Protein AF-A0A173MNY6-F1 (afdb_monomer)

Organism: NCBI:txid477680

Nearest PDB structures (foldseek):
  7pwo-assembly1_D1  TM=5.593E-01  e=7.058E+00  Giardia lamblia ATCC 50803
  2wql-assembly1_A  TM=2.572E-01  e=6.637E+00  Daucus carota

Solvent-accessible surface area (backbone atom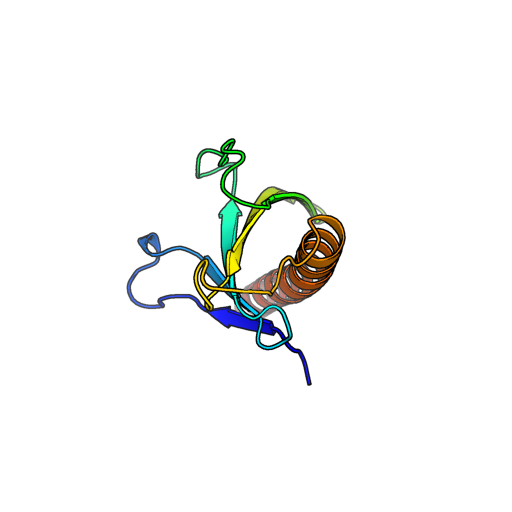s only — not comparable to full-atom values): 6628 Å² total; per-residue (Å²): 128,79,51,61,42,85,46,68,47,96,91,38,74,88,76,46,44,33,36,39,35,70,50,88,81,36,27,42,28,40,55,38,54,51,90,82,38,86,80,87,84,57,88,90,47,59,66,53,76,49,74,51,77,53,104,90,47,79,47,46,36,36,42,37,51,44,65,68,74,64,100,71,89,82,79,84,71,50,70,66,61,52,49,52,49,51,55,54,50,48,54,55,45,50,59,48,52,56,48,53,55,53,55,57,63,74,74,109

Structure (mmCIF, N/CA/C/O backbone):
data_AF-A0A173MNY6-F1
#
_entry.id   AF-A0A173MNY6-F1
#
loop_
_atom_site.group_PDB
_atom_site.id
_atom_site.type_symbol
_atom_site.label_atom_id
_atom_site.label_alt_id
_atom_site.label_comp_id
_atom_site.label_asym_id
_atom_site.label_entity_id
_atom_site.label_seq_id
_atom_site.pdbx_PDB_ins_code
_atom_site.Cartn_x
_atom_site.Cartn_y
_atom_site.Cartn_z
_atom_site.occupancy
_atom_site.B_iso_or_equiv
_atom_site.auth_seq_id
_atom_site.auth_comp_id
_atom_site.auth_asym_id
_atom_site.auth_atom_id
_atom_site.pdbx_PDB_model_num
ATOM 1 N N . MET A 1 1 ? -1.345 -18.854 0.655 1.00 57.53 1 MET A N 1
ATOM 2 C CA . MET A 1 1 ? -2.125 -18.120 -0.361 1.00 57.53 1 MET A CA 1
ATOM 3 C C . MET A 1 1 ? -2.027 -16.676 0.067 1.00 57.53 1 MET A C 1
ATOM 5 O O . MET A 1 1 ? -2.198 -16.461 1.259 1.00 57.53 1 MET A O 1
ATOM 9 N N . SER A 1 2 ? -1.623 -15.765 -0.821 1.00 72.94 2 SER A N 1
ATOM 10 C CA . SER A 1 2 ? -1.594 -14.341 -0.471 1.00 72.94 2 SER A CA 1
ATOM 11 C C . SER A 1 2 ? -3.024 -13.885 -0.184 1.00 72.94 2 SER A C 1
ATOM 13 O O . SER A 1 2 ? -3.939 -14.287 -0.906 1.00 72.94 2 SER A O 1
ATOM 15 N N . ASP A 1 3 ? -3.216 -13.104 0.876 1.00 89.69 3 ASP A N 1
ATOM 16 C CA . ASP A 1 3 ? -4.501 -12.464 1.183 1.00 89.69 3 ASP A CA 1
ATOM 17 C C . ASP A 1 3 ? -4.689 -11.166 0.374 1.00 89.69 3 ASP A C 1
ATOM 19 O O . ASP A 1 3 ? -5.669 -10.450 0.578 1.00 89.69 3 ASP A O 1
ATOM 23 N N . PHE A 1 4 ? -3.772 -10.878 -0.554 1.00 94.06 4 PHE A N 1
ATOM 24 C CA . PHE A 1 4 ? -3.766 -9.707 -1.421 1.00 94.06 4 PHE A CA 1
ATOM 25 C C . PHE A 1 4 ? -3.946 -10.096 -2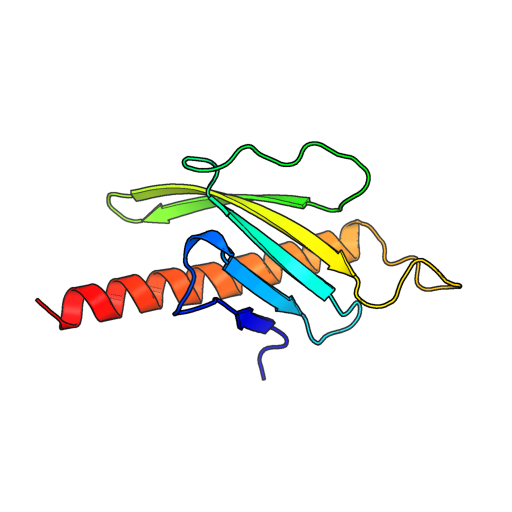.889 1.00 94.06 4 PHE A C 1
ATOM 27 O O . PHE A 1 4 ? -3.427 -11.122 -3.337 1.00 94.06 4 PHE A O 1
ATOM 34 N N . LEU A 1 5 ? -4.678 -9.264 -3.631 1.00 92.75 5 LEU A N 1
ATOM 35 C CA . LEU A 1 5 ? -4.804 -9.346 -5.085 1.00 92.75 5 LEU A CA 1
ATOM 36 C C . LEU A 1 5 ? -4.575 -7.965 -5.697 1.00 92.75 5 LEU A C 1
ATOM 38 O O . LEU A 1 5 ? -5.346 -7.047 -5.417 1.00 92.75 5 LEU A O 1
ATOM 42 N N . TYR A 1 6 ? -3.563 -7.841 -6.552 1.00 91.31 6 TYR A N 1
ATOM 43 C CA . TYR A 1 6 ? -3.380 -6.662 -7.390 1.00 91.31 6 TYR A CA 1
ATOM 44 C C . TYR A 1 6 ? -4.515 -6.550 -8.421 1.00 91.31 6 TYR A C 1
ATOM 46 O O . TYR A 1 6 ? -4.952 -7.544 -9.007 1.00 91.31 6 TYR A O 1
ATOM 54 N N . CYS A 1 7 ? -5.050 -5.342 -8.566 1.00 88.81 7 CYS A N 1
ATOM 55 C CA . CYS A 1 7 ? -6.168 -4.991 -9.423 1.00 88.81 7 CYS A CA 1
ATOM 56 C C . CYS A 1 7 ? -5.844 -3.679 -10.149 1.00 88.81 7 CYS A C 1
ATOM 58 O O . CYS A 1 7 ? -5.737 -2.632 -9.512 1.00 88.81 7 CYS A O 1
ATOM 60 N N . HIS A 1 8 ? -5.797 -3.728 -11.475 1.00 85.38 8 HIS A N 1
ATOM 61 C CA . HIS A 1 8 ? -5.717 -2.557 -12.347 1.00 85.38 8 HIS A CA 1
ATOM 62 C C . HIS A 1 8 ? -6.754 -2.698 -13.471 1.00 85.38 8 HIS A C 1
ATOM 64 O O . HIS A 1 8 ? -7.197 -3.817 -13.768 1.00 85.38 8 HIS A O 1
ATOM 70 N N . ASP A 1 9 ? -7.194 -1.585 -14.064 1.00 82.38 9 ASP A N 1
ATOM 71 C CA . ASP A 1 9 ? -8.022 -1.633 -15.272 1.00 82.38 9 ASP A CA 1
ATOM 72 C C . ASP A 1 9 ? -7.114 -1.556 -16.510 1.00 82.38 9 ASP A C 1
ATOM 74 O O . ASP A 1 9 ? -6.604 -0.484 -16.828 1.00 82.38 9 ASP A O 1
ATOM 78 N N . PRO A 1 10 ? -6.919 -2.660 -17.256 1.00 77.56 10 PRO A N 1
ATOM 79 C CA . PRO A 1 10 ? -6.054 -2.660 -18.436 1.00 77.56 10 PRO A CA 1
ATOM 80 C C . PRO A 1 10 ? -6.623 -1.840 -19.606 1.00 77.56 10 PRO A C 1
ATOM 82 O O . PRO A 1 10 ? -5.987 -1.733 -20.652 1.00 77.56 10 PRO A O 1
ATOM 85 N N . LEU A 1 11 ? -7.856 -1.338 -19.497 1.00 84.81 11 LEU A N 1
ATOM 86 C CA . LEU A 1 11 ? -8.495 -0.498 -20.507 1.00 84.81 11 LEU A CA 1
ATOM 87 C C . LEU A 1 11 ? -8.534 0.981 -20.106 1.00 84.81 11 LEU A C 1
ATOM 89 O O . LEU A 1 11 ? -8.874 1.808 -20.956 1.00 84.81 11 LEU A O 1
ATOM 93 N N . ASP A 1 12 ? -8.237 1.294 -18.845 1.00 79.38 12 ASP A N 1
ATOM 94 C CA . ASP A 1 12 ? -8.322 2.632 -18.265 1.00 79.38 12 ASP A CA 1
ATOM 95 C C . ASP A 1 12 ? -7.223 2.824 -17.209 1.00 79.38 12 ASP A C 1
ATOM 97 O O . ASP A 1 12 ? -7.439 2.641 -16.013 1.00 79.38 12 ASP A O 1
ATOM 101 N N . GLU A 1 13 ? -6.032 3.211 -17.666 1.00 73.56 13 GLU A N 1
ATOM 102 C CA . GLU A 1 13 ? -4.885 3.527 -16.801 1.00 73.56 13 GLU A CA 1
ATOM 103 C C . GLU A 1 13 ? -5.201 4.680 -15.826 1.00 73.56 13 GLU A C 1
ATOM 105 O O . GLU A 1 13 ? -4.655 4.739 -14.726 1.00 73.56 13 GLU A O 1
ATOM 110 N N . GLU A 1 14 ? -6.159 5.559 -16.160 1.00 77.19 14 GLU A N 1
ATOM 111 C CA . GLU A 1 14 ? -6.591 6.650 -15.275 1.00 77.19 14 GLU A CA 1
ATOM 112 C C . GLU A 1 14 ? -7.446 6.152 -14.095 1.00 77.19 14 GLU A C 1
ATOM 114 O O . GLU A 1 14 ? -7.647 6.887 -13.121 1.00 77.19 14 GLU A O 1
ATOM 119 N N . ALA A 1 15 ? -7.951 4.910 -14.140 1.00 78.81 15 ALA A N 1
ATOM 120 C CA . ALA A 1 15 ? -8.679 4.309 -13.024 1.00 78.81 15 ALA A CA 1
ATOM 121 C C . ALA A 1 15 ? -7.783 4.142 -11.785 1.00 78.81 15 ALA A C 1
ATOM 123 O O . ALA A 1 15 ? -8.289 4.179 -10.654 1.00 78.81 15 ALA A O 1
ATOM 124 N N . GLY A 1 16 ? -6.470 4.022 -12.004 1.00 83.75 16 GLY A N 1
ATOM 125 C CA . GLY A 1 16 ? -5.442 3.843 -10.990 1.00 83.75 16 GLY A CA 1
ATOM 126 C C . GLY A 1 16 ? -5.292 2.399 -10.515 1.00 83.75 16 GLY A C 1
ATOM 127 O O . GLY A 1 16 ? -6.000 1.484 -10.945 1.00 83.75 16 GLY A O 1
ATOM 128 N N . GLU A 1 17 ? -4.367 2.224 -9.581 1.00 91.50 17 GLU A N 1
ATOM 129 C CA . GLU A 1 17 ? -3.919 0.922 -9.104 1.00 91.50 17 GLU A CA 1
ATOM 130 C C . GLU A 1 17 ? -4.466 0.612 -7.712 1.00 91.50 17 GLU A C 1
ATOM 132 O O . GLU A 1 17 ? -4.525 1.467 -6.815 1.00 91.50 17 GLU A O 1
ATOM 137 N N . TYR A 1 18 ? -4.891 -0.636 -7.520 1.00 94.00 18 TYR A N 1
ATOM 138 C CA . TYR A 1 18 ? -5.515 -1.068 -6.279 1.00 94.00 18 TYR A CA 1
ATOM 139 C C . TYR A 1 18 ? -5.041 -2.449 -5.844 1.00 94.00 18 TYR A C 1
ATOM 141 O O . TYR A 1 18 ? -4.804 -3.344 -6.650 1.00 94.00 18 TYR A O 1
ATOM 149 N N . ILE A 1 19 ? -5.026 -2.667 -4.533 1.00 95.56 19 ILE A N 1
ATOM 150 C CA . ILE A 1 19 ? -4.861 -3.985 -3.927 1.00 95.56 19 ILE A CA 1
ATOM 151 C C . ILE A 1 19 ? -6.136 -4.342 -3.169 1.00 95.56 19 ILE A C 1
ATOM 153 O O . ILE A 1 19 ? -6.636 -3.589 -2.331 1.00 95.56 19 ILE A O 1
ATOM 157 N N . LEU A 1 20 ? -6.663 -5.531 -3.429 1.00 94.25 20 LEU A N 1
ATOM 158 C CA . LEU A 1 20 ? -7.765 -6.107 -2.676 1.00 94.25 20 LEU A CA 1
ATOM 159 C C . LEU A 1 20 ? -7.215 -6.920 -1.502 1.00 94.25 20 LEU A C 1
ATOM 161 O O . LEU A 1 20 ? -6.552 -7.931 -1.722 1.00 94.25 20 LEU A O 1
ATOM 165 N N . HIS A 1 21 ? -7.531 -6.535 -0.266 1.00 93.75 21 HIS A N 1
ATOM 166 C CA . HIS A 1 21 ? -7.225 -7.344 0.914 1.00 93.75 21 HIS A CA 1
ATOM 167 C C . HIS A 1 21 ? -8.426 -8.229 1.273 1.00 93.75 21 HIS A C 1
ATOM 169 O O . HIS A 1 21 ? -9.507 -7.748 1.629 1.00 93.75 21 HIS A O 1
ATOM 175 N N . LEU A 1 22 ? -8.234 -9.543 1.173 1.00 90.81 22 LEU A N 1
ATOM 176 C CA . LEU A 1 22 ? -9.243 -10.579 1.407 1.00 90.81 22 LEU A CA 1
ATOM 177 C C . LEU A 1 22 ? -9.297 -11.064 2.864 1.00 90.81 22 LEU A C 1
ATOM 179 O O . LEU A 1 22 ? -10.226 -11.793 3.227 1.00 90.81 22 LEU A O 1
ATOM 183 N N . GLY A 1 23 ? -8.316 -10.675 3.684 1.00 87.12 23 GLY A N 1
ATOM 184 C CA . GLY A 1 23 ? -8.250 -10.983 5.110 1.00 87.12 23 GLY A CA 1
ATOM 185 C C . GLY A 1 23 ? -9.304 -10.239 5.939 1.00 87.12 23 GLY A C 1
ATOM 186 O O . GLY A 1 23 ? -10.289 -9.717 5.425 1.00 87.12 23 GLY A O 1
ATOM 187 N N . ARG A 1 24 ? -9.135 -10.201 7.266 1.00 85.31 24 ARG A N 1
ATOM 188 C CA . ARG A 1 24 ? -9.987 -9.405 8.169 1.00 85.31 24 ARG A CA 1
ATOM 189 C C . ARG A 1 24 ? -9.141 -8.339 8.872 1.00 85.31 24 ARG A C 1
ATOM 191 O O . ARG A 1 24 ? -8.260 -8.747 9.624 1.00 85.31 24 ARG A O 1
ATOM 198 N N . PRO A 1 25 ? -9.435 -7.034 8.711 1.00 86.50 25 PRO A N 1
ATOM 199 C CA . PRO A 1 25 ? -10.491 -6.434 7.877 1.00 86.50 25 PRO A CA 1
ATOM 200 C C . PRO A 1 25 ? -10.306 -6.680 6.384 1.00 86.50 25 PRO A C 1
ATOM 202 O O . PRO A 1 25 ? -9.197 -6.553 5.884 1.00 86.50 25 PRO A O 1
ATOM 205 N N . ASN A 1 26 ? -11.396 -6.946 5.664 1.00 89.19 26 ASN A N 1
ATOM 206 C CA . ASN A 1 26 ? -11.369 -6.942 4.206 1.00 89.19 26 ASN A CA 1
ATOM 207 C C . ASN A 1 26 ? -11.560 -5.513 3.693 1.00 89.19 26 ASN A C 1
ATOM 209 O O . ASN A 1 26 ? -12.321 -4.720 4.256 1.00 89.19 26 ASN A O 1
ATOM 213 N N . GLY A 1 27 ? -10.877 -5.177 2.609 1.00 90.50 27 GLY A N 1
ATOM 214 C CA . GLY A 1 27 ? -10.910 -3.817 2.098 1.00 90.50 27 GLY A CA 1
ATOM 215 C C . GLY A 1 27 ? -10.198 -3.653 0.774 1.00 90.50 27 GLY A C 1
ATOM 216 O O . GLY A 1 27 ? -9.593 -4.584 0.240 1.00 90.50 27 GLY A O 1
ATOM 217 N N . LEU A 1 28 ? -10.308 -2.438 0.267 1.00 92.44 28 LEU A N 1
ATOM 218 C CA . LEU A 1 28 ? -9.595 -1.945 -0.890 1.00 92.44 28 LEU A CA 1
ATOM 219 C C . LEU A 1 28 ? -8.450 -1.060 -0.410 1.00 92.44 28 LEU A C 1
ATOM 221 O O . LEU A 1 28 ? -8.647 -0.206 0.451 1.00 92.44 28 LEU A O 1
ATOM 225 N N . ILE A 1 29 ? -7.274 -1.241 -0.984 1.00 95.00 29 ILE A N 1
ATOM 226 C CA . ILE A 1 29 ? -6.123 -0.373 -0.787 1.00 95.00 29 ILE A CA 1
ATOM 227 C C . ILE A 1 29 ? -5.902 0.341 -2.110 1.00 95.00 29 ILE A C 1
ATOM 229 O O . ILE A 1 29 ? -5.675 -0.318 -3.119 1.00 95.00 29 ILE A O 1
ATOM 233 N N . LYS A 1 30 ? -6.015 1.667 -2.119 1.00 94.00 30 LYS A N 1
ATOM 234 C CA . LYS A 1 30 ? -5.617 2.473 -3.276 1.00 94.00 30 LYS A CA 1
ATOM 235 C C . LYS A 1 30 ? -4.115 2.728 -3.199 1.00 94.00 30 LYS A C 1
ATOM 237 O O . LYS A 1 30 ? -3.644 3.117 -2.129 1.00 94.00 30 LYS A O 1
ATOM 242 N N . ILE A 1 31 ? -3.411 2.529 -4.308 1.00 95.12 31 ILE A N 1
ATOM 243 C CA . ILE A 1 31 ? -2.011 2.912 -4.487 1.00 95.12 31 ILE A CA 1
ATOM 244 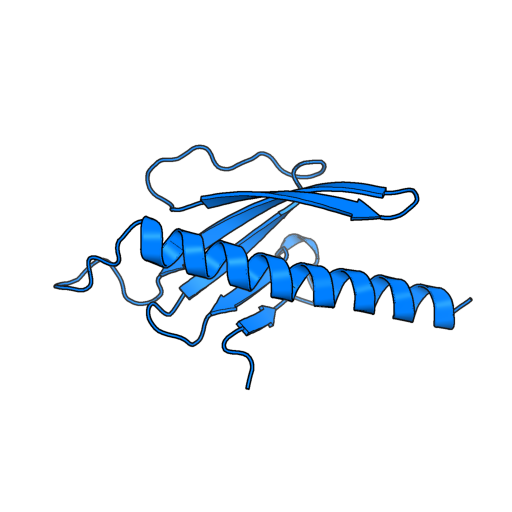C C . ILE A 1 31 ? -1.987 4.285 -5.167 1.00 95.12 31 ILE A C 1
ATOM 246 O O . ILE A 1 31 ? -2.780 4.565 -6.070 1.00 95.12 31 ILE A O 1
ATOM 250 N N . ILE A 1 32 ? -1.142 5.180 -4.667 1.00 93.69 32 ILE A N 1
ATOM 251 C CA . ILE A 1 32 ? -0.983 6.536 -5.188 1.00 93.69 32 ILE A CA 1
ATOM 252 C C . ILE A 1 32 ? 0.510 6.794 -5.339 1.00 93.69 32 ILE A C 1
ATOM 254 O O . ILE A 1 32 ? 1.199 6.915 -4.330 1.00 93.69 32 ILE A O 1
ATOM 258 N N . LEU A 1 33 ? 0.991 6.907 -6.574 1.00 93.31 33 LEU A N 1
ATOM 259 C CA . LEU A 1 33 ? 2.3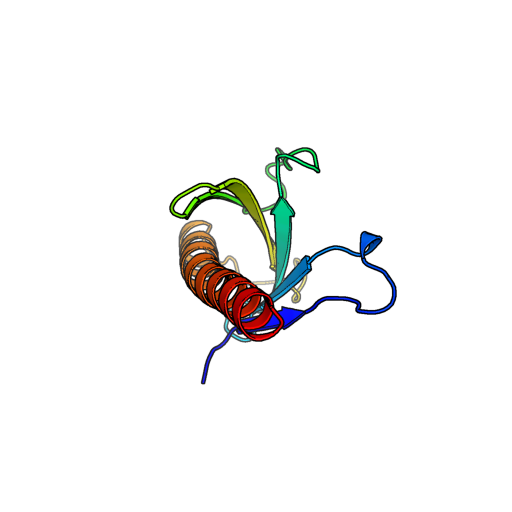29 7.415 -6.862 1.00 93.31 33 LEU A CA 1
ATOM 260 C C . LEU A 1 33 ? 2.337 8.935 -6.652 1.00 93.31 33 LEU A C 1
ATOM 262 O O . LEU A 1 33 ? 1.631 9.673 -7.342 1.00 93.31 33 LEU A O 1
ATOM 266 N N . LEU A 1 34 ? 3.094 9.404 -5.663 1.00 92.75 34 LEU A N 1
ATOM 267 C CA . LEU A 1 34 ? 3.067 10.796 -5.205 1.00 92.75 34 LEU A CA 1
ATOM 268 C C . LEU A 1 34 ? 3.786 11.767 -6.145 1.00 92.75 34 LEU A C 1
ATOM 270 O O . LEU A 1 34 ? 3.554 12.976 -6.080 1.00 92.75 34 LEU A O 1
ATOM 274 N N . ASP A 1 35 ? 4.590 11.241 -7.066 1.00 88.12 35 ASP A N 1
ATOM 275 C CA . ASP A 1 35 ? 5.185 12.018 -8.153 1.00 88.12 35 ASP A CA 1
ATOM 276 C C . ASP A 1 35 ? 4.150 12.412 -9.220 1.00 88.12 35 ASP A C 1
ATOM 278 O O . ASP A 1 35 ? 4.308 13.427 -9.907 1.00 88.12 35 ASP A O 1
ATOM 282 N N . GLU A 1 36 ? 3.056 11.652 -9.323 1.00 86.94 36 GLU A N 1
ATOM 283 C CA . GLU A 1 36 ? 1.991 11.872 -10.305 1.00 86.94 36 GLU A CA 1
ATOM 284 C C . GLU A 1 36 ? 0.701 12.428 -9.694 1.00 86.94 36 GLU A C 1
ATOM 286 O O . GLU A 1 36 ? -0.037 13.172 -10.349 1.00 86.94 36 GLU A O 1
ATOM 291 N N . GLN A 1 37 ? 0.403 12.068 -8.445 1.00 87.75 37 GLN A N 1
ATOM 292 C CA . GLN A 1 37 ? -0.860 12.361 -7.773 1.00 87.75 37 GLN A CA 1
ATOM 293 C C . GLN A 1 37 ? -0.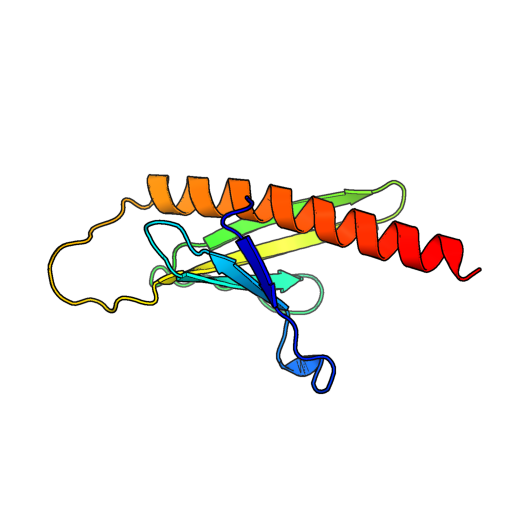638 12.959 -6.379 1.00 87.75 37 GLN A C 1
ATOM 295 O O . GLN A 1 37 ? 0.247 12.555 -5.635 1.00 87.75 37 GLN A O 1
ATOM 300 N N . ASP A 1 38 ? -1.503 13.894 -5.977 1.00 88.75 38 ASP A N 1
ATOM 301 C CA . ASP A 1 38 ? -1.452 14.471 -4.631 1.00 88.75 38 ASP A CA 1
ATOM 302 C C . ASP A 1 38 ? -1.779 13.425 -3.543 1.00 88.75 38 ASP A C 1
ATOM 304 O O . ASP A 1 38 ? -2.727 12.640 -3.665 1.00 88.75 38 ASP A O 1
ATOM 308 N N . ALA A 1 39 ? -1.044 13.482 -2.428 1.00 89.31 39 ALA A N 1
ATOM 309 C CA . ALA A 1 39 ? -1.302 12.661 -1.249 1.00 89.31 39 ALA A CA 1
ATOM 310 C C . ALA A 1 39 ? -2.671 12.960 -0.614 1.00 89.31 39 ALA A C 1
ATOM 312 O O . ALA A 1 39 ? -3.137 14.101 -0.543 1.00 89.31 39 ALA A O 1
ATOM 313 N N . ILE A 1 40 ? -3.293 11.927 -0.050 1.00 87.06 40 ILE A N 1
ATOM 314 C CA . ILE A 1 40 ? -4.470 12.056 0.805 1.00 87.06 40 ILE A CA 1
ATOM 315 C C . ILE A 1 40 ? -4.005 12.393 2.228 1.00 87.06 40 ILE A C 1
ATOM 317 O O . ILE A 1 40 ? -3.279 11.623 2.852 1.00 87.06 40 ILE A O 1
ATOM 321 N N . GLU A 1 41 ? -4.445 13.543 2.746 1.00 79.44 41 GLU A N 1
ATOM 322 C CA . GLU A 1 41 ? -4.114 14.036 4.099 1.00 79.44 41 GLU A CA 1
ATOM 323 C C . GLU A 1 41 ? -5.279 13.905 5.106 1.00 79.44 41 GLU A C 1
ATOM 325 O O . GLU A 1 41 ? -5.218 14.421 6.221 1.00 79.44 41 GLU A O 1
ATOM 330 N N . GLY A 1 42 ? -6.398 13.297 4.704 1.00 75.00 42 GLY A N 1
ATOM 331 C CA . GLY A 1 42 ? -7.613 13.254 5.518 1.00 75.00 42 GLY A CA 1
ATOM 332 C C . GLY A 1 42 ? -7.596 12.165 6.594 1.00 75.00 42 GLY A C 1
ATOM 333 O O . GLY A 1 42 ? -7.481 10.989 6.266 1.00 75.00 42 GLY A O 1
ATOM 334 N N . ASP A 1 43 ? -7.888 12.536 7.848 1.00 72.44 43 ASP A N 1
ATOM 335 C CA . ASP A 1 43 ? -8.038 11.613 8.997 1.00 72.44 43 ASP A CA 1
ATOM 336 C C . ASP A 1 43 ? -9.201 10.598 8.859 1.00 72.44 43 ASP A C 1
ATOM 338 O O . ASP A 1 43 ? -9.417 9.759 9.735 1.00 72.44 43 ASP A O 1
ATOM 342 N N . GLU A 1 44 ? -10.007 10.701 7.797 1.00 73.69 44 GLU A N 1
ATOM 343 C CA . GLU A 1 44 ? -11.109 9.773 7.506 1.00 73.69 44 GLU A CA 1
ATOM 344 C C . GLU A 1 44 ? -10.599 8.393 7.060 1.00 73.69 44 GLU A C 1
ATOM 346 O O . GLU A 1 44 ? -11.304 7.393 7.216 1.00 73.69 44 GLU A O 1
ATOM 351 N N . PHE A 1 45 ? -9.362 8.327 6.562 1.00 81.06 45 PHE A N 1
ATOM 352 C CA . PHE A 1 45 ? -8.747 7.112 6.044 1.00 81.06 45 PHE A CA 1
ATOM 353 C C . PHE A 1 45 ? -7.486 6.767 6.829 1.00 81.06 45 PHE A C 1
ATOM 355 O O . PHE A 1 45 ? -6.745 7.643 7.268 1.00 81.06 45 PHE A O 1
ATOM 362 N N . VAL A 1 46 ? -7.209 5.471 6.976 1.00 89.38 46 VAL A N 1
ATOM 363 C CA . VAL A 1 46 ? -5.893 5.027 7.443 1.00 89.38 46 VAL A CA 1
ATOM 364 C C . VAL A 1 46 ? -5.006 4.879 6.217 1.00 89.38 46 VAL A C 1
ATOM 366 O O . VAL A 1 46 ? -5.304 4.092 5.317 1.00 89.38 46 VAL A O 1
ATOM 369 N N . HIS A 1 47 ? -3.929 5.650 6.186 1.00 93.38 47 HIS A N 1
ATOM 370 C CA . HIS A 1 47 ? -2.968 5.660 5.096 1.00 93.38 47 HIS A CA 1
ATOM 371 C C . HIS A 1 47 ? -1.538 5.623 5.633 1.00 93.38 47 HIS A C 1
ATOM 373 O O . HIS A 1 47 ? -1.282 5.919 6.808 1.00 93.38 47 HIS A O 1
ATOM 379 N N . LYS A 1 48 ? -0.602 5.248 4.763 1.00 94.94 48 LYS A N 1
ATOM 380 C CA . LYS A 1 48 ? 0.832 5.292 5.038 1.00 94.94 48 LYS A CA 1
ATOM 381 C C . LYS A 1 48 ? 1.606 5.514 3.746 1.00 94.94 48 LYS A C 1
ATOM 383 O O . LYS A 1 48 ? 1.208 5.017 2.695 1.00 94.94 48 LYS A O 1
ATOM 388 N N . THR A 1 49 ? 2.676 6.288 3.862 1.00 96.31 49 THR A N 1
ATOM 389 C CA . THR A 1 49 ? 3.598 6.585 2.769 1.00 96.31 49 THR A CA 1
ATOM 390 C C . THR A 1 49 ? 4.801 5.653 2.855 1.00 96.31 49 THR A C 1
ATOM 392 O O . THR A 1 49 ? 5.290 5.370 3.954 1.00 96.31 49 THR A O 1
ATOM 395 N N . TYR A 1 50 ? 5.245 5.185 1.699 1.00 96.25 50 TYR A N 1
ATOM 396 C CA . TYR A 1 50 ? 6.355 4.275 1.487 1.00 96.25 50 TYR A CA 1
ATOM 397 C C . TYR A 1 50 ? 7.255 4.829 0.387 1.00 96.25 50 TYR A C 1
ATOM 399 O O . TYR A 1 50 ? 6.813 5.611 -0.450 1.00 96.25 50 TYR A O 1
ATOM 407 N N . GLU A 1 51 ? 8.511 4.413 0.406 1.00 94.69 51 GLU A N 1
ATOM 408 C CA . GLU A 1 51 ? 9.518 4.797 -0.576 1.00 94.69 51 GLU A CA 1
ATOM 409 C C . GLU A 1 51 ? 9.994 3.514 -1.259 1.00 94.69 51 GLU A C 1
ATOM 411 O O . GLU A 1 51 ? 10.334 2.541 -0.573 1.00 94.69 51 GLU A O 1
ATOM 416 N N . TYR A 1 52 ? 9.951 3.495 -2.588 1.00 92.19 52 TYR A N 1
ATOM 417 C CA . TYR A 1 52 ? 10.565 2.462 -3.413 1.00 92.19 52 TYR A CA 1
ATOM 418 C C . TYR A 1 52 ? 11.894 3.003 -3.934 1.00 92.19 52 TYR A C 1
ATOM 420 O O . TYR A 1 52 ? 11.933 4.063 -4.555 1.00 92.19 52 TYR A O 1
ATOM 428 N N . GLU A 1 53 ? 12.980 2.288 -3.643 1.00 88.62 53 GLU A N 1
ATOM 429 C CA . GLU A 1 53 ? 14.320 2.610 -4.128 1.00 88.62 53 GLU A CA 1
ATOM 430 C C . GLU A 1 53 ? 14.884 1.381 -4.854 1.00 88.62 53 GLU A C 1
ATOM 432 O O . GLU A 1 53 ? 15.171 0.363 -4.218 1.00 88.62 53 GLU A O 1
ATOM 437 N N . ASN A 1 54 ? 15.073 1.496 -6.167 1.00 83.75 54 ASN A N 1
ATOM 438 C CA . ASN A 1 54 ? 15.819 0.548 -6.999 1.00 83.75 54 ASN A CA 1
ATOM 439 C C . ASN A 1 54 ? 16.993 1.295 -7.667 1.00 83.75 54 ASN A C 1
ATOM 441 O O . ASN A 1 54 ? 17.002 2.522 -7.664 1.00 83.75 54 ASN A O 1
ATOM 445 N N . ASP A 1 55 ? 18.006 0.593 -8.185 1.00 78.00 55 ASP A N 1
ATOM 446 C CA . ASP A 1 55 ? 19.347 1.092 -8.560 1.00 78.00 55 ASP A CA 1
ATOM 447 C C . ASP A 1 55 ? 19.397 2.498 -9.217 1.00 78.00 55 ASP A C 1
ATOM 449 O O . ASP A 1 55 ? 20.346 3.245 -8.957 1.00 78.00 55 ASP A O 1
ATOM 453 N N . ASP A 1 56 ? 18.379 2.888 -9.998 1.00 78.81 56 ASP A N 1
ATOM 454 C CA . ASP A 1 56 ? 18.239 4.217 -10.617 1.00 78.81 56 ASP A CA 1
ATOM 455 C C . ASP A 1 56 ? 16.879 4.929 -10.377 1.00 78.81 56 ASP A C 1
ATOM 457 O O . ASP A 1 56 ? 16.690 6.054 -10.855 1.00 78.81 56 ASP A O 1
ATOM 461 N N . ILE A 1 57 ? 15.946 4.327 -9.630 1.00 81.31 57 ILE A N 1
ATOM 462 C CA . ILE A 1 57 ? 14.574 4.825 -9.418 1.00 81.31 57 ILE A CA 1
ATOM 463 C C . ILE A 1 57 ? 14.335 5.078 -7.925 1.00 81.31 57 ILE A C 1
ATOM 465 O O . ILE A 1 57 ? 14.655 4.249 -7.077 1.00 81.31 57 ILE A O 1
ATOM 469 N N . SER A 1 58 ? 13.777 6.244 -7.600 1.00 89.56 58 SER A N 1
ATOM 470 C CA . SER A 1 58 ? 13.341 6.609 -6.249 1.00 89.56 58 SER A CA 1
ATOM 471 C C . SER A 1 58 ? 11.965 7.242 -6.366 1.00 89.56 58 SER A C 1
ATOM 473 O O . SER A 1 58 ? 11.829 8.321 -6.941 1.00 89.56 58 SER A O 1
ATOM 475 N N . GLU A 1 59 ? 10.960 6.538 -5.860 1.00 92.38 59 GLU A N 1
ATOM 476 C CA . GLU A 1 59 ? 9.552 6.895 -5.995 1.00 92.38 59 GLU A CA 1
ATOM 477 C C . GLU A 1 59 ? 8.850 6.826 -4.641 1.00 92.38 59 GLU A C 1
ATOM 479 O O . GLU A 1 59 ? 9.092 5.929 -3.827 1.00 92.38 59 GLU A O 1
ATOM 484 N N . GLU A 1 60 ? 7.953 7.780 -4.394 1.00 95.06 60 GLU A N 1
ATOM 485 C CA . GLU A 1 60 ? 7.177 7.837 -3.160 1.00 95.06 60 GLU A CA 1
ATOM 486 C C . GLU A 1 60 ? 5.733 7.398 -3.427 1.00 95.06 60 GLU A C 1
ATOM 488 O O . GLU A 1 60 ? 5.038 7.954 -4.274 1.00 95.06 60 GLU A O 1
ATOM 493 N N . TYR A 1 61 ? 5.260 6.410 -2.672 1.00 95.69 61 TYR A N 1
ATOM 494 C CA . TYR A 1 61 ? 3.924 5.841 -2.804 1.00 95.69 61 TYR A CA 1
ATOM 495 C C . TYR A 1 61 ? 3.118 6.059 -1.531 1.00 95.69 61 TYR A C 1
ATOM 497 O O . TYR A 1 61 ? 3.607 5.865 -0.420 1.00 95.69 61 TYR A O 1
ATOM 505 N N . GLN A 1 62 ? 1.836 6.375 -1.662 1.00 95.94 62 GLN A N 1
ATOM 506 C CA . GLN A 1 62 ? 0.890 6.339 -0.556 1.00 95.94 62 GLN A CA 1
ATOM 507 C C . GLN A 1 62 ? -0.122 5.216 -0.760 1.00 95.94 62 GLN A C 1
ATOM 509 O O . GLN A 1 62 ? -0.834 5.174 -1.761 1.00 95.94 62 GLN A O 1
ATOM 514 N N . LEU A 1 63 ? -0.235 4.334 0.234 1.00 96.38 63 LEU A N 1
ATOM 515 C CA . LEU A 1 63 ? -1.286 3.323 0.281 1.00 96.38 63 LEU A CA 1
ATOM 516 C C . LEU A 1 63 ? -2.396 3.782 1.227 1.00 96.38 63 LEU A C 1
ATOM 518 O O . LEU A 1 63 ? -2.141 4.161 2.376 1.00 96.38 63 LEU A O 1
ATOM 522 N N . VAL A 1 64 ? -3.639 3.718 0.750 1.00 93.62 64 VAL A N 1
ATOM 523 C CA . VAL A 1 64 ? -4.827 4.204 1.469 1.00 93.62 64 VAL A CA 1
ATOM 524 C C . VAL A 1 64 ? -5.844 3.081 1.624 1.00 93.62 64 VAL A C 1
ATOM 526 O O . VAL A 1 64 ? -6.404 2.603 0.638 1.00 93.62 64 VAL A O 1
ATOM 529 N N . PHE A 1 65 ? -6.108 2.665 2.864 1.00 92.19 65 PHE A N 1
ATOM 530 C CA . PHE A 1 65 ? -7.013 1.554 3.160 1.00 92.19 65 PHE A CA 1
ATOM 531 C C . PHE A 1 65 ? -8.467 2.020 3.315 1.00 92.19 65 PHE A C 1
ATOM 533 O O . PHE A 1 65 ? -8.782 2.891 4.128 1.00 92.19 65 PHE A O 1
ATOM 540 N N . THR A 1 66 ? -9.372 1.365 2.590 1.00 89.88 66 THR A N 1
ATOM 541 C CA . THR A 1 66 ? -10.824 1.567 2.640 1.00 89.88 66 THR A CA 1
ATOM 542 C C . THR A 1 66 ? -11.534 0.231 2.915 1.00 89.88 66 THR A C 1
ATOM 544 O O . THR A 1 66 ? -11.546 -0.645 2.048 1.00 89.88 66 THR A O 1
ATOM 547 N N . PRO A 1 67 ? -12.152 0.026 4.092 1.00 87.81 67 PRO A N 1
ATOM 548 C CA . PRO A 1 67 ? -12.848 -1.225 4.412 1.00 87.81 67 PRO A CA 1
ATOM 549 C C . PRO A 1 67 ? -14.131 -1.417 3.581 1.00 87.81 67 PRO A C 1
ATOM 551 O O . PRO A 1 67 ? -14.857 -0.457 3.321 1.00 87.81 67 PRO A O 1
ATOM 554 N N . PHE A 1 68 ? -14.457 -2.665 3.210 1.00 83.44 68 PHE A N 1
ATOM 555 C CA . PHE A 1 68 ? -15.700 -2.976 2.475 1.00 83.44 68 PHE A CA 1
ATOM 556 C C . PHE A 1 68 ? -16.940 -3.073 3.360 1.00 83.44 68 PHE A C 1
ATOM 558 O O . PHE A 1 68 ? -18.039 -2.706 2.936 1.00 83.44 68 PHE A O 1
ATOM 565 N N . GLU A 1 69 ? -16.797 -3.598 4.576 1.00 68.94 69 GLU A N 1
ATOM 566 C CA . GLU A 1 69 ? -17.879 -3.546 5.552 1.00 68.94 69 GLU A CA 1
ATOM 567 C C . GLU A 1 69 ? -17.963 -2.113 6.082 1.00 68.94 69 GLU A C 1
ATOM 569 O O . GLU A 1 69 ? -17.094 -1.647 6.819 1.00 68.94 69 GLU A O 1
ATOM 574 N N . GLY A 1 70 ? -19.005 -1.386 5.666 1.00 52.88 70 GLY A N 1
ATOM 575 C CA . GLY A 1 70 ? -19.278 -0.059 6.204 1.00 52.88 70 GLY A CA 1
ATOM 576 C C . GLY A 1 70 ? -19.398 -0.127 7.723 1.00 52.88 70 GLY A C 1
ATOM 577 O O . GLY A 1 70 ? -19.958 -1.094 8.225 1.00 52.88 70 GLY A O 1
ATOM 578 N N . LEU A 1 71 ? -18.833 0.862 8.427 1.00 51.94 71 LEU A N 1
ATOM 579 C CA . LEU A 1 71 ? -19.456 1.787 9.403 1.00 51.94 71 LEU A CA 1
ATOM 580 C C . LEU A 1 71 ? -20.676 1.333 10.256 1.00 51.94 71 LEU A C 1
ATOM 582 O O . LEU A 1 71 ? -21.283 2.156 10.938 1.00 51.94 71 LEU A O 1
ATOM 586 N N . SER A 1 72 ? -21.055 0.060 10.268 1.00 43.62 72 SER A N 1
ATOM 587 C CA . SER A 1 72 ? -22.220 -0.514 10.924 1.00 43.62 72 SER A CA 1
ATOM 588 C C . SER A 1 72 ? -21.776 -1.641 11.852 1.00 43.62 72 SER A C 1
ATOM 590 O O . SER A 1 72 ? -21.582 -2.783 11.450 1.00 43.62 72 SER A O 1
ATOM 592 N N . ASP A 1 73 ? -21.643 -1.254 13.120 1.00 43.84 73 ASP A N 1
ATOM 593 C CA . ASP A 1 73 ? -21.805 -2.083 14.313 1.00 43.84 73 ASP A CA 1
ATOM 594 C C . ASP A 1 73 ? -20.809 -3.243 14.545 1.00 43.84 73 ASP A C 1
ATOM 596 O O . ASP A 1 73 ? -21.191 -4.413 14.557 1.00 43.84 73 ASP A O 1
ATOM 600 N N . ASN A 1 74 ? -19.584 -2.876 14.964 1.00 43.41 74 ASN A N 1
ATOM 601 C CA . ASN A 1 74 ? -18.658 -3.638 15.844 1.00 43.41 74 ASN A CA 1
ATOM 602 C C . ASN A 1 74 ? -17.372 -4.247 15.264 1.00 43.41 74 ASN A C 1
ATOM 604 O O . ASN A 1 74 ? -16.816 -5.161 15.877 1.00 43.41 74 ASN A O 1
ATOM 608 N N . ALA A 1 75 ? -16.805 -3.695 14.197 1.00 53.19 75 ALA A N 1
ATOM 609 C CA . ALA A 1 75 ? -15.397 -3.943 13.901 1.00 53.19 75 ALA A CA 1
ATOM 610 C C . ALA A 1 75 ? -14.596 -2.635 13.978 1.00 53.19 75 ALA A C 1
ATOM 612 O O . ALA A 1 75 ? -14.231 -2.041 12.971 1.00 53.19 75 ALA A O 1
ATOM 613 N N . ASN A 1 76 ? -14.350 -2.166 15.208 1.00 65.06 76 ASN A N 1
ATOM 614 C CA . ASN A 1 76 ? -13.300 -1.179 15.475 1.00 65.06 76 ASN A CA 1
ATOM 615 C C . ASN A 1 76 ? -11.953 -1.888 15.291 1.00 65.06 76 ASN A C 1
ATOM 617 O O . ASN A 1 76 ? -11.329 -2.286 16.276 1.00 65.06 76 ASN A O 1
ATOM 621 N N . PHE A 1 77 ? -11.549 -2.120 14.044 1.00 76.69 77 PHE A N 1
ATOM 622 C CA . PHE A 1 77 ? -10.170 -2.495 13.760 1.00 76.69 77 PHE A CA 1
ATOM 623 C C . PHE A 1 77 ? -9.288 -1.338 14.203 1.00 76.69 77 PHE A C 1
ATOM 625 O O . PHE A 1 77 ? -9.624 -0.170 13.974 1.00 76.69 77 PHE A O 1
ATOM 632 N N . SER A 1 78 ? -8.227 -1.647 14.938 1.00 84.94 78 SER A N 1
ATOM 633 C CA . SER A 1 78 ? -7.342 -0.592 15.400 1.00 84.94 78 SER A CA 1
ATOM 634 C C . SER A 1 78 ? -6.596 -0.002 14.205 1.00 84.94 78 SER A C 1
ATOM 636 O O . SER A 1 78 ? -6.377 -0.678 13.199 1.00 84.94 78 SER A O 1
ATOM 638 N N . ALA A 1 79 ? -6.203 1.268 14.314 1.00 84.31 79 ALA A N 1
ATOM 639 C CA . ALA A 1 79 ? -5.311 1.858 13.324 1.00 84.31 79 ALA A CA 1
ATOM 640 C C . ALA A 1 79 ? -4.031 1.017 13.188 1.00 84.31 79 ALA A C 1
ATOM 642 O O . ALA A 1 79 ? -3.563 0.834 12.075 1.00 84.31 79 ALA A O 1
ATOM 643 N N . ASP A 1 80 ? -3.538 0.439 14.287 1.00 89.25 80 ASP A N 1
ATOM 644 C CA . ASP A 1 80 ? -2.365 -0.438 14.293 1.00 89.25 80 ASP A CA 1
ATOM 645 C C . ASP A 1 80 ? -2.573 -1.700 13.432 1.00 89.25 80 ASP A C 1
ATOM 647 O O . ASP A 1 80 ? -1.698 -2.038 12.639 1.00 89.25 80 ASP A O 1
ATOM 651 N N . ASP A 1 81 ? -3.743 -2.349 13.510 1.00 89.38 81 ASP A N 1
ATOM 652 C CA . ASP A 1 81 ? -4.054 -3.527 12.679 1.00 89.38 81 ASP A CA 1
ATOM 653 C C . ASP A 1 81 ? -4.076 -3.167 11.183 1.00 89.38 81 ASP A C 1
ATOM 655 O O . ASP A 1 81 ? -3.607 -3.924 10.336 1.00 89.38 81 ASP A O 1
ATOM 659 N N . ILE A 1 82 ? -4.631 -1.99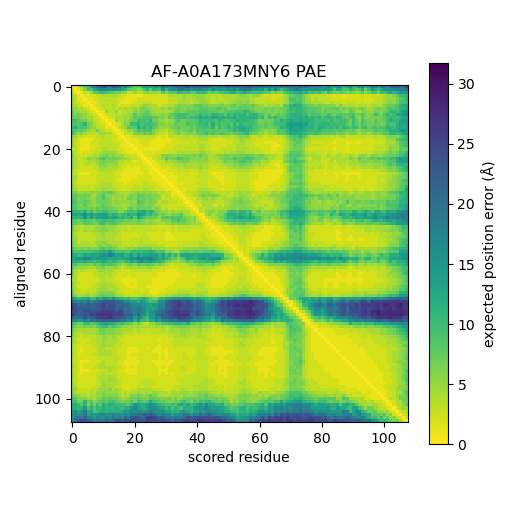9 10.841 1.00 91.00 82 ILE A N 1
ATOM 660 C CA . ILE A 1 82 ? -4.694 -1.535 9.449 1.00 91.00 82 ILE A CA 1
ATOM 661 C C . ILE A 1 82 ? -3.304 -1.115 8.956 1.00 91.00 82 ILE A C 1
ATOM 663 O O . ILE A 1 82 ? -2.962 -1.381 7.809 1.00 91.00 82 ILE A O 1
ATOM 667 N N . GLN A 1 83 ? -2.483 -0.506 9.812 1.00 92.56 83 GLN A N 1
ATOM 668 C CA . GLN A 1 83 ? -1.093 -0.172 9.498 1.00 92.56 83 GLN A CA 1
ATOM 669 C C . GLN A 1 83 ? -0.270 -1.436 9.211 1.00 92.56 83 GLN A C 1
ATOM 671 O O . GLN A 1 83 ? 0.467 -1.460 8.231 1.00 92.56 83 GLN A O 1
ATOM 676 N N . GLU A 1 84 ? -0.466 -2.517 9.974 1.00 94.12 84 GLU A N 1
ATOM 677 C CA . GLU A 1 84 ? 0.158 -3.816 9.682 1.00 94.12 84 GLU A CA 1
ATOM 678 C C . GLU A 1 84 ? -0.312 -4.389 8.333 1.00 94.12 84 GLU A C 1
ATOM 680 O O . GLU A 1 84 ? 0.482 -4.950 7.578 1.00 94.12 84 GLU A O 1
ATOM 685 N N . ILE A 1 85 ? -1.591 -4.227 7.982 1.00 94.25 85 ILE A N 1
ATOM 686 C CA . ILE A 1 85 ? -2.088 -4.615 6.654 1.00 94.25 85 ILE A CA 1
ATOM 687 C C . ILE A 1 85 ? -1.416 -3.794 5.556 1.00 94.25 85 ILE A C 1
ATOM 689 O O . ILE A 1 85 ? -1.021 -4.371 4.548 1.00 94.25 85 ILE A O 1
ATOM 693 N N . LEU A 1 86 ? -1.278 -2.480 5.741 1.00 95.62 86 LEU A N 1
ATOM 694 C CA . LEU A 1 86 ? -0.607 -1.605 4.781 1.00 95.62 86 LEU A CA 1
ATOM 695 C C . LEU A 1 86 ? 0.869 -1.993 4.610 1.00 95.62 86 LEU A C 1
ATOM 697 O O . LEU A 1 86 ? 1.345 -1.998 3.483 1.00 95.62 86 LEU A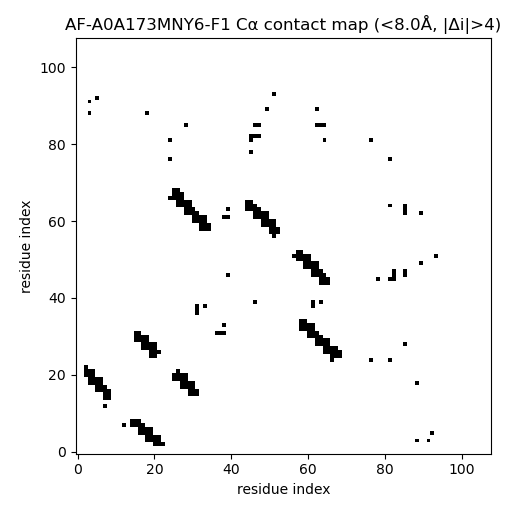 O 1
ATOM 701 N N . ASP A 1 87 ? 1.567 -2.368 5.686 1.00 96.56 87 ASP A N 1
ATOM 702 C CA . ASP A 1 87 ? 2.964 -2.828 5.629 1.00 96.56 87 ASP A CA 1
ATOM 703 C C . ASP A 1 87 ? 3.106 -4.138 4.835 1.00 96.56 87 ASP A C 1
ATOM 705 O O . ASP A 1 87 ? 4.009 -4.305 4.010 1.00 96.56 87 ASP A O 1
ATOM 709 N N . ASN A 1 88 ? 2.180 -5.074 5.050 1.00 95.94 88 ASN A N 1
ATOM 710 C CA . ASN A 1 88 ? 2.151 -6.328 4.302 1.00 95.94 88 ASN A CA 1
ATOM 711 C C . ASN A 1 88 ? 1.741 -6.112 2.836 1.00 95.94 88 ASN A C 1
ATOM 713 O O . ASN A 1 88 ? 2.290 -6.755 1.945 1.00 95.94 88 ASN A O 1
ATOM 717 N N . ALA A 1 89 ? 0.801 -5.199 2.581 1.00 95.88 89 ALA A N 1
ATOM 718 C CA . ALA A 1 89 ? 0.388 -4.819 1.235 1.00 95.88 89 ALA A CA 1
ATOM 719 C C . ALA A 1 89 ? 1.517 -4.117 0.475 1.00 95.88 89 ALA A C 1
ATOM 721 O O . ALA A 1 89 ? 1.678 -4.375 -0.710 1.00 95.88 89 ALA A O 1
ATOM 722 N N . TRP A 1 90 ? 2.321 -3.294 1.154 1.00 96.56 90 TRP A N 1
ATOM 723 C CA . TRP A 1 90 ? 3.519 -2.695 0.574 1.00 96.56 90 TRP A CA 1
ATOM 724 C C . TRP A 1 90 ? 4.525 -3.758 0.143 1.00 96.56 90 TRP A C 1
ATOM 726 O O . TRP A 1 90 ? 4.997 -3.724 -0.982 1.00 96.56 90 TRP A O 1
ATOM 736 N N . THR A 1 91 ? 4.794 -4.750 0.997 1.00 95.62 91 THR A N 1
ATOM 737 C CA . THR A 1 91 ? 5.686 -5.865 0.627 1.00 95.62 91 THR A CA 1
ATOM 738 C C . THR A 1 91 ? 5.175 -6.593 -0.618 1.00 95.62 91 THR A C 1
ATOM 740 O O . THR A 1 91 ? 5.943 -6.882 -1.523 1.00 95.62 91 THR A O 1
ATOM 743 N N . TYR A 1 92 ? 3.864 -6.843 -0.686 1.00 95.06 92 TYR A N 1
ATOM 744 C CA . TYR A 1 92 ? 3.242 -7.436 -1.868 1.00 95.06 92 TYR A CA 1
ATOM 745 C C . TYR A 1 92 ? 3.329 -6.533 -3.108 1.00 95.06 92 TYR A C 1
ATOM 747 O O . TYR A 1 92 ? 3.459 -7.047 -4.208 1.00 95.06 92 TYR A O 1
ATOM 755 N N . TRP A 1 93 ? 3.240 -5.212 -2.943 1.00 94.62 93 TRP A N 1
ATOM 756 C CA . TRP A 1 93 ? 3.364 -4.259 -4.044 1.00 94.62 93 TRP A CA 1
ATOM 757 C C . TRP A 1 93 ? 4.785 -4.190 -4.594 1.00 94.62 93 TRP A C 1
ATOM 759 O O . TRP A 1 93 ? 4.959 -4.225 -5.802 1.00 94.62 93 TRP A O 1
ATOM 769 N N . VAL A 1 94 ? 5.793 -4.188 -3.720 1.00 93.25 94 VAL A N 1
ATOM 770 C CA . VAL A 1 94 ? 7.203 -4.287 -4.124 1.00 93.25 94 VAL A CA 1
ATOM 771 C C . VAL A 1 94 ? 7.440 -5.549 -4.957 1.00 93.25 94 VAL A C 1
ATOM 773 O O . VAL A 1 94 ? 8.042 -5.460 -6.016 1.00 93.25 94 VAL A O 1
ATOM 776 N N . ASP A 1 95 ? 6.884 -6.698 -4.549 1.00 92.19 95 ASP A N 1
ATOM 777 C CA . ASP A 1 95 ? 6.970 -7.935 -5.345 1.00 92.19 95 ASP A CA 1
ATOM 778 C C . ASP A 1 95 ? 6.302 -7.806 -6.737 1.00 92.19 95 ASP A C 1
ATOM 780 O O . ASP A 1 95 ? 6.648 -8.557 -7.647 1.00 92.19 95 ASP A O 1
ATOM 784 N N . VAL A 1 96 ? 5.306 -6.922 -6.899 1.00 90.19 96 VAL A N 1
ATOM 785 C CA . VAL A 1 96 ? 4.660 -6.647 -8.197 1.00 90.19 96 VAL A CA 1
ATOM 786 C C . VAL A 1 96 ? 5.526 -5.723 -9.046 1.00 90.19 96 VAL A C 1
ATOM 788 O O . VAL A 1 96 ? 5.748 -6.058 -10.202 1.00 90.19 96 VAL A O 1
ATOM 791 N N . LEU A 1 97 ? 6.048 -4.633 -8.474 1.00 89.81 97 LEU A N 1
ATOM 792 C CA . LEU A 1 97 ? 6.961 -3.712 -9.163 1.00 89.81 97 LEU A CA 1
ATOM 793 C C . LEU A 1 97 ? 8.199 -4.449 -9.682 1.00 89.81 97 LEU A C 1
ATOM 795 O O . LEU A 1 97 ? 8.519 -4.365 -10.859 1.00 89.81 97 LEU A O 1
ATOM 799 N N . ASP A 1 98 ? 8.828 -5.263 -8.829 1.00 88.38 98 ASP A N 1
ATOM 800 C CA . ASP A 1 98 ? 10.000 -6.049 -9.219 1.00 88.38 98 ASP A CA 1
ATOM 801 C C . ASP A 1 98 ? 9.669 -7.042 -10.354 1.00 88.38 98 ASP A C 1
ATOM 803 O O . ASP A 1 98 ? 10.513 -7.330 -11.199 1.00 88.38 98 ASP A O 1
ATOM 807 N N . TRP A 1 99 ? 8.444 -7.581 -10.392 1.00 87.00 99 TRP A N 1
ATOM 808 C CA . TRP A 1 99 ? 8.004 -8.461 -11.480 1.00 87.00 99 TRP A CA 1
ATOM 809 C C . TRP A 1 99 ? 7.739 -7.696 -12.783 1.00 87.00 99 TRP A C 1
ATOM 811 O O . TRP A 1 99 ? 8.076 -8.211 -13.847 1.00 87.00 99 TRP A O 1
ATOM 821 N N . GLU A 1 100 ? 7.157 -6.498 -12.715 1.00 82.69 100 GLU A N 1
ATOM 822 C CA . GLU A 1 100 ? 6.963 -5.634 -13.886 1.00 82.69 100 GLU A CA 1
ATOM 823 C C . GLU A 1 100 ? 8.317 -5.210 -14.478 1.00 82.69 100 GLU A C 1
ATOM 825 O O . GLU A 1 100 ? 8.517 -5.360 -15.684 1.00 82.69 100 GLU A O 1
ATOM 830 N N . ASP A 1 101 ? 9.281 -4.829 -13.634 1.00 80.81 101 ASP A N 1
ATOM 831 C CA . ASP A 1 101 ? 10.659 -4.519 -14.040 1.00 80.81 101 ASP A CA 1
ATOM 832 C C . ASP A 1 101 ? 11.337 -5.722 -14.736 1.00 80.81 101 ASP A C 1
ATOM 834 O O . ASP A 1 101 ? 11.955 -5.576 -15.793 1.00 80.81 101 ASP A O 1
ATOM 838 N N . GLU A 1 102 ? 11.205 -6.936 -14.180 1.00 80.25 102 GLU A N 1
ATOM 839 C CA . GLU A 1 102 ? 11.756 -8.161 -14.784 1.00 80.25 102 GLU A CA 1
ATOM 840 C C . GLU A 1 102 ? 11.117 -8.491 -16.149 1.00 80.25 102 GLU A C 1
ATOM 842 O O . GLU A 1 102 ? 11.816 -8.951 -17.058 1.00 80.25 102 GLU A O 1
ATOM 847 N N . GLU A 1 103 ? 9.804 -8.284 -16.317 1.00 73.69 103 GLU A N 1
ATOM 848 C CA . GLU A 1 103 ? 9.134 -8.520 -17.604 1.00 73.69 103 GLU A CA 1
ATOM 849 C C . GLU A 1 103 ? 9.538 -7.491 -18.668 1.00 73.69 103 GLU A C 1
A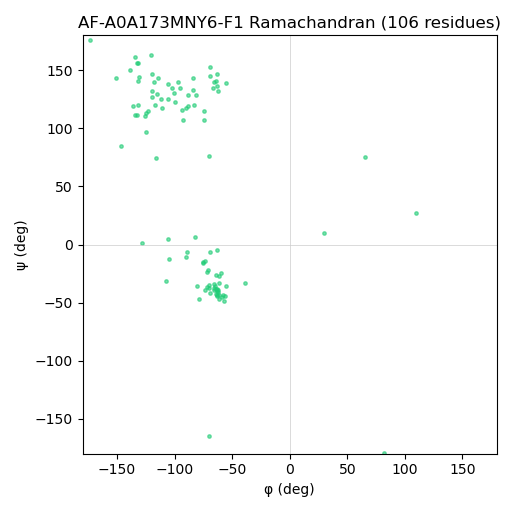TOM 851 O O . GLU A 1 103 ? 9.685 -7.864 -19.835 1.00 73.69 103 GLU A O 1
ATOM 856 N N . GLU A 1 104 ? 9.776 -6.232 -18.292 1.00 67.44 104 GLU A N 1
ATOM 857 C CA . GLU A 1 104 ? 10.279 -5.212 -19.218 1.00 67.44 104 GLU A CA 1
ATOM 858 C C . GLU A 1 104 ? 11.703 -5.522 -19.709 1.00 67.44 104 GLU A C 1
ATOM 860 O O . GLU A 1 104 ? 11.984 -5.372 -20.902 1.00 67.44 104 GLU A O 1
ATOM 865 N N . GLU A 1 105 ? 12.590 -6.024 -18.841 1.00 62.12 105 GLU A N 1
ATOM 866 C CA . GLU A 1 105 ? 13.950 -6.432 -19.230 1.00 62.12 105 GLU A CA 1
ATOM 867 C C . GLU A 1 105 ? 13.974 -7.639 -20.188 1.00 62.12 105 GLU A C 1
ATOM 869 O O . GLU A 1 105 ? 14.841 -7.721 -21.064 1.00 62.12 105 GLU A O 1
ATOM 874 N N . ASP A 1 106 ? 13.037 -8.584 -20.051 1.00 62.56 106 ASP A N 1
ATOM 875 C CA . ASP A 1 106 ? 12.945 -9.782 -20.901 1.00 62.56 106 ASP A CA 1
ATOM 876 C C . ASP A 1 106 ? 12.370 -9.489 -22.310 1.00 62.56 106 ASP A C 1
ATOM 878 O O . ASP A 1 106 ? 12.507 -10.318 -23.225 1.00 62.56 106 ASP A O 1
ATOM 882 N N . GLU A 1 107 ? 11.738 -8.326 -22.513 1.00 57.69 107 GLU A N 1
ATOM 883 C CA . GLU A 1 107 ? 11.219 -7.868 -23.812 1.00 57.69 107 GLU A CA 1
ATOM 884 C C . GLU A 1 107 ? 12.233 -7.061 -24.661 1.00 57.69 107 GLU A C 1
ATOM 886 O O . GLU A 1 107 ? 11.957 -6.804 -25.845 1.00 57.69 107 GLU A O 1
ATOM 891 N N . GLU A 1 108 ? 13.420 -6.730 -24.129 1.00 49.00 108 GLU A N 1
ATOM 892 C CA . GLU A 1 108 ? 14.538 -6.073 -24.851 1.00 49.00 108 GLU A CA 1
ATOM 893 C C . GLU A 1 108 ? 15.514 -7.036 -25.576 1.00 49.00 108 GLU A C 1
ATOM 895 O O . GLU A 1 108 ? 15.978 -6.675 -26.694 1.00 49.00 108 GLU A O 1
#

pLDDT: mean 84.22, std 13.0, range [43.41, 96.56]

Mean predicted aligned error: 6.53 Å

Radius of gyration: 14.79 Å; Cα contacts (8 Å, |Δi|>4): 150; chains: 1; bounding box: 42×33×41 Å

Foldseek 3Di:
DDQKDKDDDPVCCVVATWIFRNDVQTWIKGKDWVVVDPDDPDPVWLKDKDWDDDPPDITIIMITTDGPDDPDDDPPPDSVN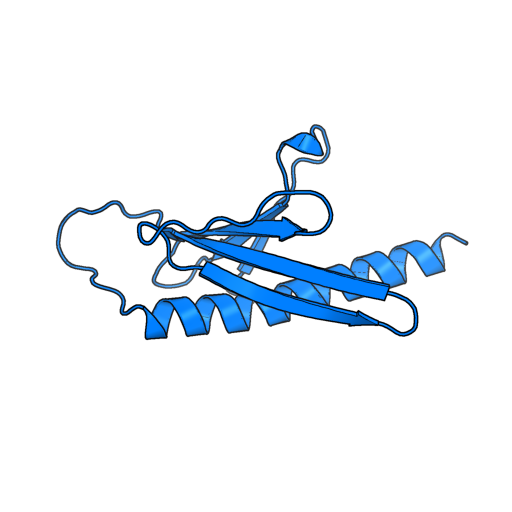VVVVVVVVVVVVNVVVVVVVVVVVVVD

Sequence (108 aa):
MSDFLYCHDPLDEEAGEYILHLGRPNGLIKIILLDEQDAIEGDEFVHKTYEYENDDISEEYQLVFTPFEGLSDNANFSADDIQEILDNAWTYWVDVLDWEDEEEEDEE

Secondary structure (DSSP, 8-state):
--SEEEE--TT-GGG-EEEEE-SSS-EEEEEEETTTSPPP--TTSEEEEEEEEETTEEEEEEEEEEESS-S-SS----HHHHHHHHHHHHHHHHHHHHHHHHHHHHT-